Protein AF-A0A969BC50-F1 (afdb_monomer)

Mean predicted aligned error: 4.51 Å

Secondary structure (DSSP, 8-state):
---------TTSTT-EEESSEE-SSTTS-EE-STT-EEEEEEEES-EEEEEEE---SSTTPPPEEEEEETT-SPEEEEPPSS-EEEEEE-S--SEEEEEEEEE-S-GGG--EE-

Foldseek 3Di:
DPPDDDDDFQLDPQKDWDDDWDVPPSSKIKDAAFFTKIKGKDFAFWDWDFKAWDAFPVGPQWKWKWKAKQNDDTDIDTHYHDGDGGTRGHRHDRGMMMIMITTHDGRRRTMMID

Radius of gyration: 13.92 Å; Cα contacts (8 Å, |Δi|>4): 263; chains: 1; bounding box: 28×27×43 Å

Structure (mmCIF, N/CA/C/O backbone):
data_AF-A0A969BC50-F1
#
_entry.id   AF-A0A969BC50-F1
#
loop_
_atom_site.group_PDB
_atom_site.id
_atom_site.type_symbol
_atom_site.label_atom_id
_atom_site.label_alt_id
_atom_site.label_comp_id
_atom_site.label_asym_id
_atom_site.label_entity_id
_atom_site.label_seq_id
_atom_site.pdbx_PDB_ins_code
_atom_site.Cartn_x
_atom_site.Cartn_y
_atom_site.Cartn_z
_atom_site.occupancy
_atom_site.B_iso_or_equiv
_atom_site.auth_seq_id
_atom_site.auth_comp_id
_atom_site.auth_asym_id
_atom_site.auth_atom_id
_atom_site.pdbx_PDB_model_num
ATOM 1 N N . MET A 1 1 ? 2.684 11.292 25.047 1.00 33.66 1 MET A N 1
ATOM 2 C CA . MET A 1 1 ? 2.471 9.867 25.370 1.00 33.66 1 MET A CA 1
ATOM 3 C C . MET A 1 1 ? 2.348 9.127 24.053 1.00 33.66 1 MET A C 1
ATOM 5 O O . MET A 1 1 ? 1.390 9.372 23.336 1.00 33.66 1 MET A O 1
ATOM 9 N N . ALA A 1 2 ? 3.359 8.345 23.674 1.00 37.31 2 ALA A N 1
ATOM 10 C CA . ALA A 1 2 ? 3.273 7.478 22.506 1.00 37.31 2 ALA A CA 1
ATOM 11 C C . ALA A 1 2 ? 2.430 6.263 22.910 1.00 37.31 2 ALA A C 1
ATOM 13 O O . ALA A 1 2 ? 2.860 5.462 23.736 1.00 37.31 2 ALA A O 1
ATOM 14 N N . ILE A 1 3 ? 1.198 6.198 22.412 1.00 46.00 3 ILE A N 1
ATOM 15 C CA . ILE A 1 3 ? 0.354 5.008 22.527 1.00 46.00 3 ILE A CA 1
ATOM 16 C C . ILE A 1 3 ? 1.035 3.946 21.655 1.00 46.00 3 ILE A C 1
ATOM 18 O O . ILE A 1 3 ? 1.397 4.244 20.518 1.00 46.00 3 ILE A O 1
ATOM 22 N N . GLY A 1 4 ? 1.328 2.776 22.229 1.00 55.75 4 GLY A N 1
ATOM 23 C CA . GLY A 1 4 ? 2.216 1.771 21.644 1.00 55.75 4 GLY A CA 1
ATOM 24 C C . GLY A 1 4 ? 1.858 1.427 20.199 1.00 55.75 4 GLY A C 1
ATOM 25 O O . GLY A 1 4 ? 0.785 0.899 19.925 1.00 55.75 4 GLY A O 1
ATOM 26 N N . SER A 1 5 ? 2.765 1.721 19.271 1.00 63.97 5 SER A N 1
ATOM 27 C CA . SER A 1 5 ? 2.639 1.341 17.869 1.00 63.97 5 SER A CA 1
ATOM 28 C C . SER A 1 5 ? 2.838 -0.171 17.744 1.00 63.97 5 SER A C 1
ATOM 30 O O . SER A 1 5 ? 3.933 -0.678 17.989 1.00 63.97 5 SER A O 1
ATOM 32 N N . ASN A 1 6 ? 1.787 -0.900 17.363 1.00 84.88 6 ASN A N 1
ATOM 33 C CA . ASN A 1 6 ? 1.885 -2.328 17.076 1.00 84.88 6 ASN A CA 1
ATOM 34 C C . ASN A 1 6 ? 2.442 -2.522 15.658 1.00 84.88 6 ASN A C 1
ATOM 36 O O . ASN A 1 6 ? 1.715 -2.425 14.670 1.00 84.88 6 ASN A O 1
ATOM 40 N N . TYR A 1 7 ? 3.756 -2.715 15.558 1.00 89.38 7 TYR A N 1
ATOM 41 C CA . TYR A 1 7 ? 4.421 -2.968 14.285 1.00 89.38 7 TYR A CA 1
ATOM 42 C C . TYR A 1 7 ? 4.192 -4.418 13.848 1.00 89.38 7 TYR A C 1
ATOM 44 O O . TYR A 1 7 ? 4.600 -5.352 14.538 1.00 89.38 7 TYR A O 1
ATOM 52 N N . ILE A 1 8 ? 3.583 -4.596 12.676 1.00 93.38 8 ILE A N 1
ATOM 53 C CA . ILE A 1 8 ? 3.409 -5.895 12.020 1.00 93.38 8 ILE A CA 1
ATOM 54 C C . ILE A 1 8 ? 4.145 -5.904 10.680 1.00 93.38 8 ILE A C 1
ATOM 56 O O . ILE A 1 8 ? 4.231 -4.883 10.001 1.00 93.38 8 ILE A O 1
ATOM 60 N N . THR A 1 9 ? 4.684 -7.059 10.303 1.00 95.38 9 THR A N 1
ATOM 61 C CA . THR A 1 9 ? 5.364 -7.265 9.020 1.00 95.38 9 THR A CA 1
ATOM 62 C C . THR A 1 9 ? 4.374 -7.608 7.908 1.00 95.38 9 THR A C 1
ATOM 64 O O . THR A 1 9 ? 3.247 -8.029 8.172 1.00 95.38 9 THR A O 1
ATOM 67 N N . ALA A 1 10 ? 4.794 -7.432 6.654 1.00 96.12 10 ALA A N 1
ATOM 68 C CA . ALA A 1 10 ? 3.947 -7.604 5.474 1.00 96.12 10 ALA A CA 1
ATOM 69 C C . ALA A 1 10 ? 3.366 -9.026 5.292 1.00 96.12 10 ALA A C 1
ATOM 71 O O . ALA A 1 10 ? 2.349 -9.184 4.620 1.00 96.12 10 ALA A O 1
ATOM 72 N N . ASP A 1 11 ? 3.953 -10.046 5.922 1.00 97.19 11 ASP A N 1
ATOM 73 C CA . ASP A 1 11 ? 3.470 -11.435 5.947 1.00 97.19 11 ASP A CA 1
ATOM 74 C C . ASP A 1 11 ? 2.336 -11.677 6.957 1.00 97.19 11 ASP A C 1
ATOM 76 O O . ASP A 1 11 ? 1.838 -12.797 7.081 1.00 97.19 11 ASP A O 1
ATOM 80 N N . ASN A 1 12 ? 1.911 -10.650 7.695 1.00 97.06 12 ASN A N 1
ATOM 81 C CA . ASN A 1 12 ? 0.806 -10.770 8.634 1.00 97.06 12 ASN A CA 1
ATOM 82 C C . ASN A 1 12 ? -0.526 -11.031 7.903 1.00 97.06 12 ASN A C 1
ATOM 84 O O . ASN A 1 12 ? -0.871 -10.344 6.942 1.00 97.06 12 ASN A O 1
ATOM 88 N N . ALA A 1 13 ? -1.318 -11.976 8.417 1.00 96.06 13 ALA A N 1
ATOM 89 C CA . ALA A 1 13 ? -2.613 -12.367 7.853 1.00 96.06 13 ALA A CA 1
ATOM 90 C C . ALA A 1 13 ? -3.674 -11.245 7.833 1.00 96.06 13 ALA A C 1
ATOM 92 O O . ALA A 1 13 ? -4.698 -11.389 7.167 1.00 96.06 13 ALA A O 1
ATOM 93 N N . ALA A 1 14 ? -3.449 -10.134 8.541 1.00 95.75 14 ALA A N 1
ATOM 94 C CA . ALA A 1 14 ? -4.286 -8.939 8.459 1.00 95.75 14 ALA A CA 1
ATOM 95 C C . ALA A 1 14 ? -4.206 -8.242 7.087 1.00 95.75 14 ALA A C 1
ATOM 97 O O . ALA A 1 14 ? -5.113 -7.487 6.729 1.00 95.75 14 ALA A O 1
ATOM 98 N N . PHE A 1 15 ? -3.141 -8.481 6.314 1.00 97.38 15 PHE A N 1
ATOM 99 C CA . PHE A 1 15 ? -2.984 -7.907 4.984 1.00 97.38 15 PHE A CA 1
ATOM 100 C C . PHE A 1 15 ? -3.641 -8.770 3.909 1.00 97.38 15 PHE A C 1
AT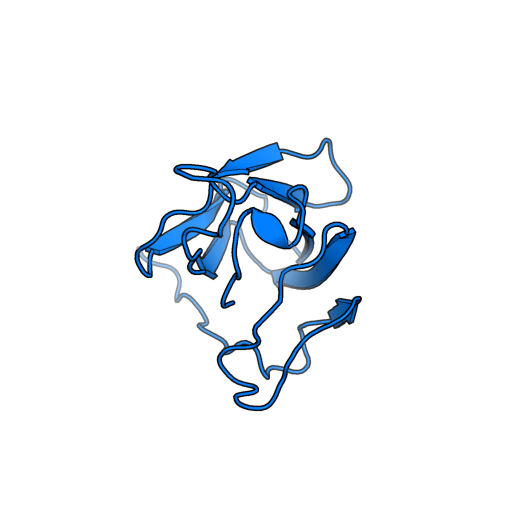OM 102 O O . PHE A 1 15 ? -3.378 -9.963 3.768 1.00 97.38 15 PHE A O 1
ATOM 109 N N . TYR A 1 16 ? -4.454 -8.121 3.084 1.00 97.81 16 TYR A N 1
ATOM 110 C CA . TYR A 1 16 ? -5.006 -8.685 1.865 1.00 97.81 16 TYR A CA 1
ATOM 111 C C . TYR A 1 16 ? -4.348 -8.039 0.650 1.00 97.81 16 TYR A C 1
ATOM 113 O O . TYR A 1 16 ? -4.451 -6.831 0.427 1.00 97.81 16 TYR A O 1
ATOM 121 N N . TYR A 1 17 ? -3.708 -8.868 -0.164 1.00 98.12 17 TYR A N 1
ATOM 122 C CA . TYR A 1 17 ? -2.976 -8.456 -1.350 1.00 98.12 17 TYR A CA 1
ATOM 123 C C . TYR A 1 17 ? -3.715 -8.869 -2.622 1.00 98.12 17 TYR A C 1
ATOM 125 O O . TYR A 1 17 ? -4.233 -9.980 -2.718 1.00 98.12 17 TYR A O 1
ATOM 133 N N . SER A 1 18 ? -3.734 -7.998 -3.629 1.00 98.19 18 SER A N 1
ATOM 134 C CA . SER A 1 18 ? -4.307 -8.302 -4.943 1.00 98.19 18 SER A CA 1
ATOM 135 C C . SER A 1 18 ? -3.444 -7.722 -6.055 1.00 98.19 18 SER A C 1
ATOM 137 O O . SER A 1 18 ? -3.160 -6.527 -6.068 1.00 98.19 18 SER A O 1
ATOM 139 N N . GLY A 1 19 ? -3.085 -8.556 -7.029 1.00 97.25 19 GLY A N 1
ATOM 140 C CA . GLY A 1 19 ? -2.259 -8.184 -8.175 1.00 97.25 19 GLY A CA 1
ATOM 141 C C . GLY A 1 19 ? -1.137 -9.190 -8.420 1.00 97.25 19 GLY A C 1
ATOM 142 O O . GLY A 1 19 ? -1.160 -10.301 -7.896 1.00 97.25 19 GLY A O 1
ATOM 143 N N . ARG A 1 20 ? -0.149 -8.799 -9.232 1.00 96.81 20 ARG A N 1
ATOM 144 C CA . ARG A 1 20 ? 1.075 -9.583 -9.454 1.00 96.81 20 ARG A CA 1
ATOM 145 C C . ARG A 1 20 ? 2.124 -9.162 -8.437 1.00 96.81 20 ARG A C 1
ATOM 147 O O . ARG A 1 20 ? 2.651 -8.055 -8.538 1.00 96.81 20 ARG A O 1
ATOM 154 N N . ILE A 1 21 ? 2.370 -10.025 -7.461 1.00 98.00 21 ILE A N 1
ATOM 155 C CA . ILE A 1 21 ? 3.217 -9.731 -6.308 1.00 98.00 21 ILE A CA 1
ATOM 156 C C . ILE A 1 21 ? 4.183 -10.894 -6.122 1.00 98.00 21 ILE A C 1
ATOM 158 O O . ILE A 1 21 ? 3.778 -12.057 -6.169 1.00 98.00 21 ILE A O 1
ATOM 162 N N . ASP A 1 22 ? 5.452 -10.564 -5.939 1.00 97.94 22 ASP A N 1
ATOM 163 C CA . ASP A 1 22 ? 6.494 -11.504 -5.568 1.00 97.94 22 ASP A CA 1
ATOM 164 C C . ASP A 1 22 ? 6.587 -11.584 -4.039 1.00 97.94 22 ASP A C 1
ATOM 166 O O . ASP A 1 22 ? 6.880 -10.593 -3.369 1.00 97.94 22 ASP A O 1
ATOM 170 N N . PHE A 1 23 ? 6.333 -12.777 -3.500 1.00 97.75 23 PHE A N 1
ATOM 171 C CA . PHE A 1 23 ? 6.422 -13.090 -2.072 1.00 97.75 23 PHE A CA 1
ATOM 172 C C . PHE A 1 23 ? 7.657 -13.936 -1.729 1.00 97.75 23 PHE A C 1
ATOM 174 O O . PHE A 1 23 ? 7.698 -14.543 -0.660 1.00 97.75 23 PHE A O 1
ATOM 181 N N . SER A 1 24 ? 8.678 -13.983 -2.597 1.00 97.94 24 SER A N 1
ATOM 182 C CA . SER A 1 24 ? 9.943 -14.690 -2.325 1.00 97.94 24 SER A CA 1
ATOM 183 C C . SER A 1 24 ? 10.577 -14.255 -0.997 1.00 97.94 24 SER A C 1
ATOM 185 O O . SER A 1 24 ? 11.160 -15.073 -0.289 1.00 97.94 24 SER A O 1
ATOM 187 N N . ASN A 1 25 ? 10.400 -12.982 -0.620 1.00 97.19 25 ASN A N 1
ATOM 188 C CA . ASN A 1 25 ? 10.523 -12.519 0.760 1.00 97.19 25 ASN A CA 1
ATOM 189 C C . ASN A 1 25 ? 9.145 -12.055 1.269 1.00 97.19 25 ASN A C 1
ATOM 191 O O . ASN A 1 25 ? 8.756 -10.917 1.005 1.00 97.19 25 ASN A O 1
ATOM 195 N N . PRO A 1 26 ? 8.399 -12.880 2.023 1.00 95.88 26 PRO A N 1
ATOM 196 C CA . PRO A 1 26 ? 7.025 -12.554 2.402 1.00 95.88 26 PRO A CA 1
ATOM 197 C C . PRO A 1 26 ? 6.944 -11.391 3.401 1.00 95.88 26 PRO A C 1
ATOM 199 O O . PRO A 1 26 ? 5.912 -10.737 3.495 1.00 95.88 26 PRO A O 1
ATOM 202 N N . LYS A 1 27 ? 8.039 -11.085 4.111 1.00 95.94 27 LYS A N 1
ATOM 203 C CA . LYS A 1 27 ? 8.133 -9.923 5.007 1.00 95.94 27 LYS A CA 1
ATOM 204 C C . LYS A 1 27 ? 8.379 -8.610 4.269 1.00 95.94 27 LYS A C 1
ATOM 206 O O . LYS A 1 27 ? 8.284 -7.569 4.912 1.00 95.94 27 LYS A O 1
ATOM 211 N N . ARG A 1 28 ? 8.765 -8.678 2.986 1.00 94.88 28 ARG A N 1
ATOM 212 C CA . ARG A 1 28 ? 9.027 -7.533 2.102 1.00 94.88 28 ARG A CA 1
ATOM 213 C C . ARG A 1 28 ? 8.564 -7.818 0.660 1.00 94.88 28 ARG A C 1
ATOM 215 O O . ARG A 1 28 ? 9.418 -7.938 -0.223 1.00 94.88 28 ARG A O 1
ATOM 222 N N . PRO A 1 29 ? 7.258 -8.033 0.408 1.00 97.31 29 PRO A N 1
ATOM 223 C CA . PRO A 1 29 ? 6.741 -8.328 -0.922 1.00 97.31 29 PRO A CA 1
ATOM 224 C C . PRO A 1 29 ? 7.073 -7.234 -1.934 1.00 97.31 29 PRO A C 1
ATOM 226 O O . PRO A 1 29 ? 7.041 -6.039 -1.629 1.00 97.31 29 PRO A O 1
ATOM 229 N N . VAL A 1 30 ? 7.331 -7.661 -3.170 1.00 97.12 30 VAL A N 1
ATOM 230 C CA . VAL A 1 30 ? 7.736 -6.777 -4.267 1.00 97.12 30 VAL A CA 1
ATOM 231 C C . VAL A 1 30 ? 6.683 -6.772 -5.361 1.00 97.12 30 VAL A C 1
ATOM 233 O O . VAL A 1 30 ? 6.157 -7.813 -5.757 1.00 97.12 30 VAL A O 1
ATOM 236 N N . PHE A 1 31 ? 6.377 -5.594 -5.891 1.00 96.69 31 PHE A N 1
ATOM 237 C CA . PHE A 1 31 ? 5.429 -5.448 -6.989 1.00 96.69 31 PHE A CA 1
ATOM 238 C C . PHE A 1 31 ? 5.731 -4.216 -7.841 1.00 96.69 31 PHE A C 1
ATOM 240 O O . PHE A 1 31 ? 6.349 -3.255 -7.388 1.00 96.69 31 PHE A O 1
ATOM 247 N N . SER A 1 32 ? 5.294 -4.236 -9.100 1.00 94.88 32 SER A N 1
ATOM 248 C CA . SER A 1 32 ? 5.592 -3.163 -10.059 1.00 94.88 32 SER A CA 1
ATOM 249 C C . SER A 1 32 ? 4.395 -2.725 -10.893 1.00 94.88 32 SER A C 1
ATOM 251 O O . SER A 1 32 ? 4.332 -1.570 -11.296 1.00 94.88 32 SER A O 1
ATOM 253 N N . TYR A 1 33 ? 3.412 -3.586 -11.130 1.00 95.38 33 TYR A N 1
ATOM 254 C CA . TYR A 1 33 ? 2.285 -3.249 -12.000 1.00 95.38 33 TYR A CA 1
ATOM 255 C C . TYR A 1 33 ? 1.310 -2.261 -11.350 1.00 95.38 33 TYR A C 1
ATOM 257 O O . TYR A 1 33 ? 1.088 -2.289 -10.135 1.00 95.38 33 TYR A O 1
ATOM 265 N N . SER A 1 34 ? 0.706 -1.402 -12.172 1.00 95.94 34 SER A N 1
ATOM 266 C CA . SER A 1 34 ? -0.390 -0.540 -11.737 1.00 95.94 34 SER A CA 1
ATOM 267 C C . SER A 1 34 ? -1.582 -1.383 -11.270 1.00 95.94 34 SER A C 1
ATOM 269 O O . SER A 1 34 ? -1.759 -2.545 -11.647 1.00 95.94 34 SER A O 1
ATOM 271 N N . GLY A 1 35 ? -2.389 -0.820 -10.376 1.00 97.25 35 GLY A N 1
ATOM 272 C CA . GLY A 1 35 ? -3.574 -1.488 -9.848 1.00 97.25 35 GLY A CA 1
ATOM 273 C C . GLY A 1 35 ? -3.299 -2.594 -8.829 1.00 97.25 35 GLY A C 1
ATOM 274 O O . GLY A 1 35 ? -4.266 -3.183 -8.351 1.00 97.25 35 GLY A O 1
ATOM 275 N N . VAL A 1 36 ? -2.040 -2.859 -8.452 1.00 98.06 36 VAL A N 1
ATOM 276 C CA . VAL A 1 36 ? -1.732 -3.679 -7.268 1.00 98.06 36 VAL A CA 1
ATOM 277 C C . VAL A 1 36 ? -2.344 -3.022 -6.033 1.00 98.06 36 VAL A C 1
ATOM 279 O O . VAL A 1 36 ? -2.215 -1.808 -5.843 1.00 98.06 36 VAL A O 1
ATOM 282 N N . ARG A 1 37 ? -3.026 -3.828 -5.213 1.00 98.19 37 ARG A N 1
ATOM 283 C CA . ARG A 1 37 ? -3.753 -3.389 -4.021 1.00 98.19 37 ARG A CA 1
ATOM 284 C C . ARG A 1 37 ? -3.241 -4.082 -2.771 1.00 98.19 37 ARG A C 1
ATOM 286 O O . ARG A 1 37 ? -3.037 -5.295 -2.781 1.00 98.19 37 ARG A O 1
ATOM 293 N N . ILE A 1 38 ? -3.134 -3.310 -1.697 1.00 97.62 38 ILE A N 1
ATOM 294 C CA . ILE A 1 38 ? -2.884 -3.792 -0.337 1.00 97.62 38 ILE A CA 1
ATOM 295 C C . ILE A 1 38 ? -4.026 -3.273 0.528 1.00 97.62 38 ILE A C 1
ATOM 297 O O . ILE A 1 38 ? -4.283 -2.070 0.551 1.00 97.62 38 ILE A O 1
ATOM 301 N N . ARG A 1 39 ? -4.736 -4.165 1.2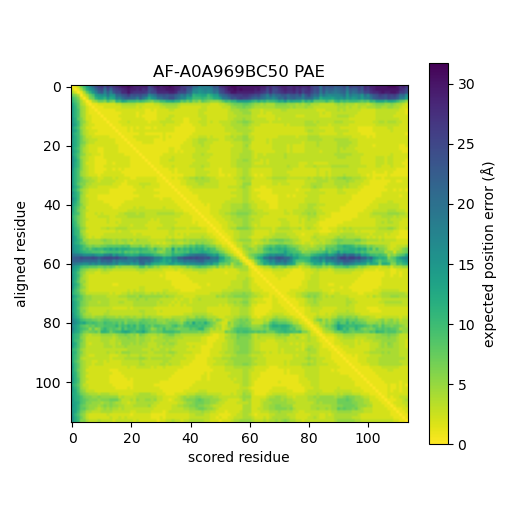11 1.00 97.81 39 ARG A N 1
ATOM 302 C CA . ARG A 1 39 ? -5.843 -3.824 2.108 1.00 97.81 39 ARG A CA 1
ATOM 303 C C . ARG A 1 39 ? -5.574 -4.352 3.501 1.00 97.81 39 ARG A C 1
ATOM 305 O O . ARG A 1 39 ? -5.002 -5.425 3.652 1.00 97.81 39 ARG A O 1
ATOM 312 N N . THR A 1 40 ? -6.016 -3.614 4.504 1.00 96.81 40 THR A N 1
ATOM 313 C CA . THR A 1 40 ? -5.985 -4.039 5.905 1.00 96.81 40 THR A CA 1
ATOM 314 C C . THR A 1 40 ? -7.050 -3.287 6.703 1.00 96.81 40 THR A C 1
ATOM 316 O O . THR A 1 40 ? -7.706 -2.374 6.187 1.00 96.81 40 THR A O 1
ATOM 319 N N . GLN A 1 41 ? -7.230 -3.675 7.958 1.00 96.25 41 GLN A N 1
ATOM 320 C CA . GLN A 1 41 ? -7.973 -2.912 8.950 1.00 96.25 41 GLN A CA 1
ATOM 321 C C . GLN A 1 41 ? -7.063 -2.653 10.145 1.00 96.25 41 GLN A C 1
ATOM 323 O O . GLN A 1 41 ? -6.241 -3.496 10.502 1.00 96.25 41 GLN A O 1
ATOM 328 N N . PHE A 1 42 ? -7.207 -1.488 10.758 1.00 94.56 42 PHE A N 1
ATOM 329 C CA . PHE A 1 42 ? -6.502 -1.148 11.986 1.00 94.56 42 PHE A CA 1
ATOM 330 C C . PHE A 1 42 ? -7.466 -0.480 12.956 1.00 94.56 42 PHE A C 1
ATOM 332 O O . PHE A 1 42 ? -8.418 0.170 12.538 1.00 94.56 42 PHE A O 1
ATOM 339 N N . GLU A 1 43 ? -7.214 -0.637 14.246 1.00 95.00 43 GLU A N 1
ATOM 340 C CA . GLU A 1 43 ? -7.923 0.086 15.296 1.00 95.00 43 GLU A CA 1
ATOM 341 C C . GLU A 1 43 ? -6.996 1.169 15.842 1.00 95.00 43 GLU A C 1
ATOM 343 O O . GLU A 1 43 ? -5.824 0.900 16.120 1.00 95.00 43 GLU A O 1
ATOM 348 N N . GLY A 1 44 ? -7.490 2.401 15.932 1.00 95.06 44 GLY A N 1
ATOM 349 C CA . GLY A 1 44 ? -6.724 3.516 16.474 1.00 95.06 44 GLY A CA 1
ATOM 350 C C . GLY A 1 44 ? -6.888 4.816 15.700 1.00 95.06 44 GLY A C 1
ATOM 351 O O . GLY A 1 44 ? -7.618 4.922 14.723 1.00 95.06 44 GLY A O 1
ATOM 352 N N . THR A 1 45 ? -6.131 5.827 16.113 1.00 95.75 45 THR A N 1
ATOM 353 C CA . THR A 1 45 ? -6.268 7.203 15.605 1.00 95.75 45 THR A CA 1
ATOM 354 C C . THR A 1 45 ? -5.338 7.540 14.432 1.00 95.75 45 THR A C 1
ATOM 356 O O . THR A 1 45 ? -5.397 8.642 13.873 1.00 95.75 45 THR A O 1
ATOM 359 N N . SER A 1 46 ? -4.434 6.626 14.060 1.00 94.25 46 SER A N 1
ATOM 360 C CA . SER A 1 46 ? -3.463 6.827 12.980 1.00 94.25 46 SER A CA 1
ATOM 361 C C . SER A 1 46 ? -2.904 5.510 12.445 1.00 94.25 46 SER A C 1
ATOM 363 O O . SER A 1 46 ? -2.885 4.505 13.152 1.00 94.25 46 SE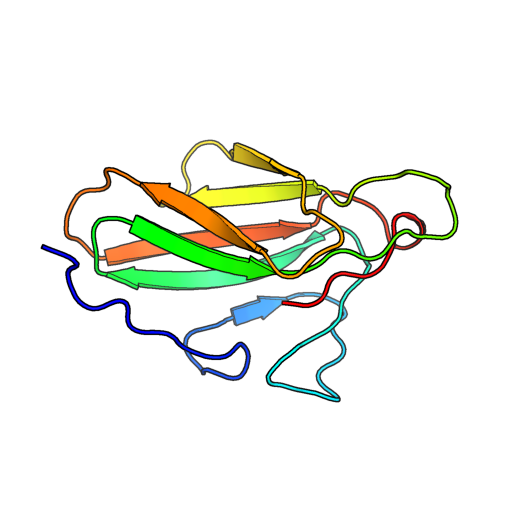R A O 1
ATOM 365 N N . ALA A 1 47 ? -2.400 5.539 11.211 1.00 93.88 47 ALA A N 1
ATOM 366 C CA . ALA A 1 47 ? -1.691 4.423 10.593 1.00 93.88 47 ALA A CA 1
ATOM 367 C C . ALA A 1 47 ? -0.477 4.926 9.810 1.00 93.88 47 ALA A C 1
ATOM 369 O O . ALA A 1 47 ? -0.502 6.001 9.202 1.00 93.88 47 ALA A O 1
ATOM 370 N N . SER A 1 48 ? 0.594 4.138 9.820 1.00 93.50 48 SER A N 1
ATOM 371 C CA . SER A 1 48 ? 1.811 4.384 9.045 1.00 93.50 48 SER A CA 1
ATOM 372 C C . SER A 1 48 ? 2.319 3.077 8.447 1.00 93.50 48 SER A C 1
ATOM 374 O O . SER A 1 48 ? 2.033 2.008 8.980 1.00 93.50 48 SER A O 1
ATOM 376 N N . MET A 1 49 ? 3.083 3.164 7.364 1.00 90.94 49 MET A N 1
ATOM 377 C CA . MET A 1 49 ? 3.725 2.011 6.733 1.00 90.94 49 MET A CA 1
ATOM 378 C C . MET A 1 49 ? 5.204 2.266 6.494 1.00 90.94 49 MET A C 1
ATOM 380 O O . MET A 1 49 ? 5.611 3.407 6.286 1.00 90.94 49 MET A O 1
ATOM 384 N N . VAL A 1 50 ? 5.995 1.201 6.478 1.00 92.00 50 VAL A N 1
ATOM 385 C CA . VAL A 1 50 ? 7.323 1.231 5.866 1.00 92.00 50 VAL A CA 1
ATOM 386 C C . VAL A 1 50 ? 7.128 0.783 4.428 1.00 92.00 50 VAL A C 1
ATOM 388 O O . VAL A 1 50 ? 6.492 -0.230 4.185 1.00 92.00 50 VAL A O 1
ATOM 391 N N . ILE A 1 51 ? 7.585 1.586 3.479 1.00 91.06 51 ILE A N 1
ATOM 392 C CA . ILE A 1 51 ? 7.472 1.279 2.057 1.00 91.06 51 ILE A CA 1
ATOM 393 C C . ILE A 1 51 ? 8.623 1.960 1.331 1.00 91.06 51 ILE A C 1
ATOM 395 O O . ILE A 1 51 ? 9.046 3.061 1.706 1.00 91.06 51 ILE A O 1
ATOM 399 N N . ARG A 1 52 ? 9.123 1.318 0.281 1.00 90.94 52 ARG A N 1
ATOM 400 C CA . ARG A 1 52 ? 10.224 1.831 -0.524 1.00 90.94 52 ARG A CA 1
ATOM 401 C C . ARG A 1 52 ? 9.958 1.634 -1.998 1.00 90.94 52 ARG A C 1
ATOM 403 O O . ARG A 1 52 ? 9.583 0.558 -2.448 1.00 90.94 52 ARG A O 1
ATOM 410 N N . SER A 1 53 ? 10.212 2.683 -2.763 1.00 89.56 53 SER A N 1
ATOM 411 C CA . SER A 1 53 ? 10.199 2.648 -4.218 1.00 89.56 53 SER A CA 1
ATOM 412 C C . SER A 1 53 ? 11.611 2.482 -4.769 1.00 89.56 53 SER A C 1
ATOM 414 O O . SER A 1 53 ? 12.583 2.979 -4.208 1.00 89.56 53 SER A O 1
ATOM 416 N N . TYR A 1 54 ? 11.722 1.865 -5.934 1.00 87.50 54 TYR A N 1
ATOM 417 C CA . TYR A 1 54 ? 12.922 1.892 -6.763 1.00 87.50 54 TYR A CA 1
ATOM 418 C C . TYR A 1 54 ? 12.672 2.761 -7.992 1.00 87.50 54 TYR A C 1
ATOM 420 O O . TYR A 1 54 ? 11.528 2.918 -8.414 1.00 87.50 54 TYR A O 1
ATOM 428 N N . ILE A 1 55 ? 13.737 3.348 -8.540 1.00 83.38 55 ILE A N 1
ATOM 429 C CA . ILE A 1 55 ? 13.670 4.096 -9.799 1.00 83.38 55 ILE A CA 1
ATOM 430 C C . ILE A 1 55 ? 13.630 3.074 -10.936 1.00 83.38 55 ILE A C 1
ATOM 432 O O . ILE A 1 55 ? 14.489 2.195 -11.000 1.00 83.38 55 ILE A O 1
ATOM 436 N N . GLY A 1 56 ? 12.617 3.168 -11.792 1.00 82.00 56 GLY A N 1
ATOM 437 C CA . GLY A 1 56 ? 12.469 2.313 -12.963 1.00 82.00 56 GLY A CA 1
ATOM 438 C C . GLY A 1 56 ? 13.220 2.804 -14.199 1.00 82.00 56 GLY A C 1
ATOM 439 O O . GLY A 1 56 ? 13.995 3.759 -14.167 1.00 82.00 56 GLY A O 1
ATOM 440 N N . GLU A 1 57 ? 12.961 2.124 -15.312 1.00 80.69 57 GLU A N 1
ATOM 441 C CA . GLU A 1 57 ? 13.621 2.337 -16.603 1.00 80.69 57 GLU A CA 1
ATOM 442 C C . GLU A 1 57 ? 13.203 3.651 -17.276 1.00 80.69 57 GLU A C 1
ATOM 444 O O . GLU A 1 57 ? 13.988 4.264 -18.002 1.00 80.69 57 GLU A O 1
ATOM 449 N N . ILE A 1 58 ? 11.982 4.126 -17.010 1.00 74.31 58 ILE A N 1
ATOM 450 C CA . ILE A 1 58 ? 11.528 5.443 -17.464 1.00 74.31 58 ILE A CA 1
ATOM 451 C C . ILE A 1 58 ? 11.954 6.462 -16.401 1.00 74.31 58 ILE A C 1
ATOM 453 O O . ILE A 1 58 ? 11.299 6.620 -15.372 1.00 74.31 58 ILE A O 1
ATOM 457 N N . GLY A 1 59 ? 13.107 7.094 -16.641 1.00 53.94 59 GLY A N 1
ATOM 458 C CA . GLY A 1 59 ? 13.890 7.861 -15.667 1.00 53.94 59 GLY A CA 1
ATOM 459 C C . GLY A 1 59 ? 13.126 8.847 -14.771 1.00 53.94 59 GLY A C 1
ATOM 460 O O . GLY A 1 59 ? 12.136 9.454 -15.173 1.00 53.94 59 GLY A O 1
ATOM 461 N N . ASN A 1 60 ? 13.634 9.017 -13.542 1.00 62.34 60 ASN A N 1
ATOM 462 C CA . ASN A 1 60 ? 13.142 9.932 -12.497 1.00 62.34 60 ASN A CA 1
ATOM 463 C C . ASN A 1 60 ? 11.629 9.871 -12.221 1.00 62.34 60 ASN A C 1
ATOM 465 O O . ASN A 1 60 ? 11.051 10.849 -11.745 1.00 62.34 60 ASN A O 1
ATOM 469 N N . SER A 1 61 ? 10.971 8.751 -12.514 1.00 69.12 61 SER A N 1
ATOM 470 C CA . SER A 1 61 ? 9.553 8.605 -12.220 1.00 69.12 61 SER A CA 1
ATOM 471 C C . SER A 1 61 ? 9.364 8.085 -10.797 1.00 69.12 61 SER A C 1
ATOM 473 O O . SER A 1 61 ? 9.894 7.050 -10.399 1.00 69.12 61 SER A O 1
ATOM 475 N N . ASP A 1 62 ? 8.636 8.856 -9.995 1.00 86.12 62 ASP A N 1
ATOM 476 C CA . ASP A 1 62 ? 8.260 8.444 -8.652 1.00 86.12 62 ASP A CA 1
ATOM 477 C C . ASP A 1 62 ? 7.079 7.479 -8.714 1.00 86.12 62 ASP A C 1
ATOM 479 O O . ASP A 1 62 ? 6.147 7.684 -9.496 1.00 86.12 62 ASP A O 1
ATOM 483 N N . ASN A 1 63 ? 7.057 6.470 -7.843 1.00 91.44 63 ASN A N 1
ATOM 484 C CA . ASN A 1 63 ? 5.863 5.656 -7.686 1.00 91.44 63 ASN A CA 1
ATOM 485 C C . ASN A 1 63 ? 4.808 6.399 -6.858 1.00 91.44 63 ASN A C 1
ATOM 487 O O . ASN A 1 63 ? 5.078 6.910 -5.766 1.00 91.44 63 ASN A O 1
ATOM 491 N N . TYR A 1 64 ? 3.583 6.426 -7.383 1.00 93.50 64 TYR A N 1
ATOM 492 C CA . TYR A 1 64 ? 2.436 7.045 -6.727 1.00 93.50 64 TYR A CA 1
ATOM 493 C C . TYR A 1 64 ? 1.407 6.000 -6.333 1.00 93.50 64 TYR A C 1
ATOM 495 O O . TYR A 1 64 ? 1.173 5.032 -7.058 1.00 93.50 64 TYR A O 1
ATOM 503 N N . PHE A 1 65 ? 0.751 6.243 -5.204 1.00 96.19 65 PHE A N 1
ATOM 504 C CA . PHE A 1 65 ? -0.313 5.399 -4.681 1.00 96.19 65 PHE A CA 1
ATOM 505 C C . PHE A 1 65 ? -1.537 6.238 -4.347 1.00 96.19 65 PHE A C 1
ATOM 507 O O . PHE A 1 65 ? -1.422 7.410 -3.981 1.00 96.19 65 PHE A O 1
ATOM 514 N N . TYR A 1 66 ? -2.712 5.628 -4.424 1.00 97.50 66 TYR A N 1
ATOM 515 C CA . TYR A 1 66 ? -3.849 6.088 -3.643 1.00 97.50 66 TYR A CA 1
ATOM 516 C C . TYR A 1 66 ? -3.818 5.443 -2.266 1.00 97.50 66 TYR A C 1
ATOM 518 O O . TYR A 1 66 ? -3.706 4.228 -2.172 1.00 97.50 66 TYR A O 1
ATOM 526 N N . CYS A 1 67 ? -3.944 6.267 -1.229 1.00 97.00 67 CYS A N 1
ATOM 527 C CA . CYS A 1 67 ? -4.283 5.865 0.127 1.00 97.00 67 CYS A CA 1
ATOM 528 C C . CYS A 1 67 ? -5.755 6.197 0.373 1.00 97.00 67 CYS A C 1
ATOM 530 O O . CYS A 1 67 ? -6.178 7.348 0.217 1.00 97.00 67 CYS A O 1
ATOM 532 N N . ILE A 1 68 ? -6.537 5.180 0.713 1.00 97.94 68 ILE A N 1
ATOM 533 C CA . ILE A 1 68 ? -7.977 5.267 0.933 1.00 97.94 68 ILE A CA 1
ATOM 534 C C . ILE A 1 68 ? -8.248 4.759 2.342 1.00 97.94 68 ILE A C 1
ATOM 536 O O . ILE A 1 68 ? -7.959 3.607 2.651 1.00 97.94 68 ILE A O 1
ATOM 540 N N . VAL A 1 69 ? -8.820 5.620 3.180 1.00 97.69 69 VAL A N 1
ATOM 541 C CA . VAL A 1 69 ? -9.238 5.277 4.542 1.00 97.69 69 VAL A CA 1
ATOM 542 C C . VAL A 1 69 ? -10.754 5.358 4.613 1.00 97.69 69 VAL A C 1
ATOM 544 O O . VAL A 1 69 ? -11.335 6.340 4.148 1.00 97.69 69 VAL A O 1
ATOM 547 N N . ASP A 1 70 ? -11.398 4.327 5.156 1.00 97.06 70 ASP A N 1
ATOM 548 C CA . ASP A 1 70 ? -12.862 4.234 5.314 1.00 97.06 70 ASP A CA 1
ATOM 549 C C . ASP A 1 70 ? -13.650 4.496 4.024 1.00 97.06 70 ASP A C 1
ATOM 551 O O . ASP A 1 70 ? -14.691 5.152 4.036 1.00 97.06 70 ASP A O 1
ATOM 555 N N . SER A 1 71 ? -13.132 4.022 2.885 1.00 95.69 71 SER A N 1
ATOM 556 C CA . SER A 1 71 ? -13.723 4.245 1.551 1.00 95.69 71 SER A CA 1
ATOM 557 C C . SER A 1 71 ? -13.954 5.726 1.191 1.00 95.69 71 SER A C 1
ATOM 559 O O . SER A 1 71 ? -14.776 6.046 0.331 1.00 95.69 71 SER A O 1
ATOM 561 N N . ARG A 1 72 ? -13.237 6.652 1.843 1.00 94.69 72 ARG A N 1
ATOM 562 C CA . ARG A 1 72 ? -13.314 8.094 1.569 1.00 94.69 72 ARG A CA 1
ATOM 563 C C . ARG A 1 72 ? -12.548 8.455 0.295 1.00 94.69 72 ARG A C 1
ATOM 565 O O . ARG A 1 72 ? -11.907 7.620 -0.338 1.00 94.69 72 ARG A O 1
ATOM 572 N N . LYS A 1 73 ? -12.600 9.738 -0.082 1.00 95.44 73 LYS A N 1
ATOM 573 C CA . LYS A 1 73 ? -11.857 10.270 -1.233 1.00 95.44 73 LYS A CA 1
ATOM 574 C C . LYS A 1 73 ? -10.375 9.847 -1.159 1.00 95.44 73 LYS A C 1
ATOM 576 O O . LYS A 1 73 ? -9.735 10.140 -0.148 1.00 95.44 73 LYS A O 1
ATOM 581 N N . PRO A 1 74 ? -9.818 9.234 -2.220 1.00 95.81 74 PRO A N 1
ATOM 582 C CA . PRO A 1 74 ? -8.421 8.824 -2.235 1.00 95.81 74 PRO A CA 1
ATOM 583 C C . PRO A 1 74 ? -7.464 10.005 -2.066 1.00 95.81 74 PRO A C 1
ATOM 585 O O . PRO A 1 74 ? -7.608 11.033 -2.737 1.00 95.81 74 PRO A O 1
ATOM 588 N N . ASN A 1 75 ? -6.448 9.832 -1.224 1.00 94.75 75 ASN A N 1
ATOM 589 C CA . ASN A 1 75 ? -5.304 10.731 -1.154 1.00 94.75 75 ASN A CA 1
ATOM 590 C C . ASN A 1 75 ? -4.167 10.188 -2.026 1.00 94.75 75 ASN A C 1
ATOM 592 O O . ASN A 1 75 ? -3.797 9.021 -1.900 1.00 94.75 75 ASN A O 1
ATOM 596 N N . ARG A 1 76 ? -3.605 11.017 -2.911 1.00 95.19 76 ARG A N 1
ATOM 597 C CA . ARG A 1 76 ? -2.471 10.615 -3.750 1.00 95.19 76 ARG A CA 1
ATOM 598 C C . ARG A 1 76 ? -1.169 10.839 -2.992 1.00 95.19 76 ARG A C 1
ATOM 600 O O . ARG A 1 76 ? -0.836 11.976 -2.674 1.00 95.19 76 ARG A O 1
ATOM 607 N N . ILE A 1 77 ? -0.412 9.771 -2.778 1.00 93.00 77 ILE A N 1
ATOM 608 C CA . ILE A 1 77 ? 0.865 9.798 -2.064 1.00 93.00 77 ILE A CA 1
ATOM 609 C C . ILE A 1 77 ? 2.016 9.428 -3.000 1.00 93.00 77 ILE A C 1
ATOM 611 O O . ILE A 1 77 ? 1.857 8.592 -3.889 1.00 93.00 77 ILE A O 1
ATOM 615 N N . LYS A 1 78 ? 3.164 10.084 -2.814 1.00 91.88 78 LYS A N 1
ATOM 616 C CA . LYS A 1 78 ? 4.425 9.803 -3.510 1.00 91.88 78 LYS A CA 1
ATOM 617 C C . LYS A 1 78 ? 5.317 8.978 -2.586 1.00 91.88 78 LYS A C 1
ATOM 619 O O . LYS A 1 78 ? 5.553 9.406 -1.458 1.00 91.88 78 LYS A O 1
ATOM 624 N N . ILE A 1 79 ? 5.829 7.849 -3.069 1.00 89.44 79 IL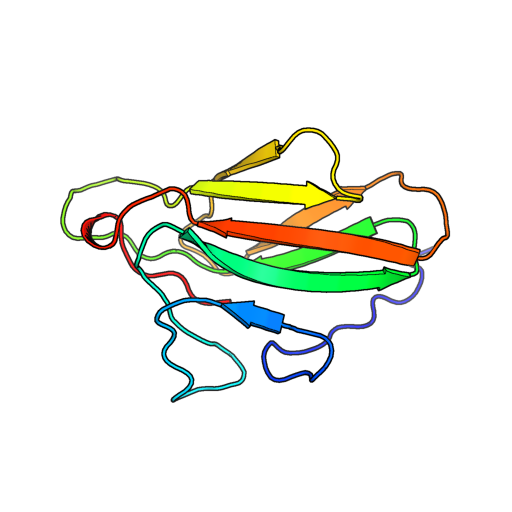E A N 1
ATOM 625 C CA . ILE A 1 79 ? 6.747 6.994 -2.308 1.00 89.44 79 ILE A CA 1
ATOM 626 C C . ILE A 1 79 ? 8.194 7.354 -2.639 1.00 89.44 79 ILE A C 1
ATOM 628 O O . ILE A 1 79 ? 8.539 7.605 -3.793 1.00 89.44 79 ILE A O 1
ATOM 632 N N . THR A 1 80 ? 9.036 7.410 -1.612 1.00 84.75 80 THR A N 1
ATOM 633 C CA . THR A 1 80 ? 10.455 7.758 -1.726 1.00 84.75 80 THR A CA 1
ATOM 634 C C . THR A 1 80 ? 11.312 6.519 -1.994 1.00 84.75 80 THR A C 1
ATOM 636 O O . THR A 1 80 ? 10.851 5.379 -1.921 1.00 84.75 80 THR A O 1
ATOM 639 N N . THR A 1 81 ? 12.586 6.736 -2.321 1.00 81.81 81 THR A N 1
ATOM 640 C CA . THR A 1 81 ? 13.544 5.662 -2.628 1.00 81.81 81 THR A CA 1
ATOM 641 C C . THR A 1 81 ? 14.257 5.074 -1.411 1.00 81.81 81 THR A C 1
ATOM 643 O O . THR A 1 81 ? 15.066 4.151 -1.546 1.00 81.81 81 THR A O 1
ATOM 646 N N . VAL A 1 82 ? 13.955 5.595 -0.222 1.00 80.38 82 VAL A N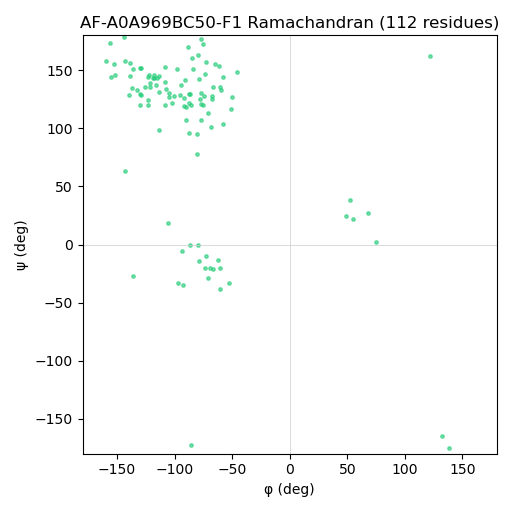 1
ATOM 647 C CA . VAL A 1 82 ? 14.530 5.187 1.062 1.00 80.38 82 VAL A CA 1
ATOM 648 C C . VAL A 1 82 ? 13.424 4.646 1.955 1.00 80.38 82 VAL A C 1
ATOM 650 O O . VAL A 1 82 ? 12.312 5.176 1.933 1.00 80.38 82 VAL A O 1
ATOM 653 N N . ASP A 1 83 ? 13.731 3.619 2.749 1.00 77.12 83 ASP A N 1
ATOM 654 C CA . ASP A 1 83 ? 12.790 3.064 3.723 1.00 77.12 83 ASP A CA 1
ATOM 655 C C . ASP A 1 83 ? 12.367 4.169 4.696 1.00 77.12 83 ASP A C 1
ATOM 657 O O . ASP A 1 83 ? 13.129 4.591 5.567 1.00 77.12 83 ASP A O 1
ATOM 661 N N . THR A 1 84 ? 11.155 4.683 4.508 1.00 77.56 84 THR A N 1
ATOM 662 C CA . THR A 1 84 ? 10.615 5.787 5.301 1.00 77.56 84 THR A CA 1
ATOM 663 C C . THR A 1 84 ? 9.335 5.323 5.961 1.00 77.56 84 THR A C 1
ATOM 665 O O . THR A 1 84 ? 8.481 4.728 5.303 1.00 77.56 84 THR A O 1
ATOM 668 N N . LEU A 1 85 ? 9.178 5.635 7.250 1.00 84.19 85 LEU A N 1
ATOM 669 C CA . LEU A 1 85 ? 7.885 5.507 7.907 1.00 84.19 85 LEU A CA 1
ATOM 670 C C . LEU A 1 85 ? 6.940 6.561 7.319 1.00 84.19 85 LEU A C 1
ATOM 672 O O . LEU A 1 85 ? 7.018 7.746 7.642 1.00 84.19 85 LEU A O 1
ATOM 676 N N . PHE A 1 86 ? 6.077 6.124 6.415 1.00 87.00 86 PHE A N 1
ATOM 677 C CA . PHE A 1 86 ? 5.135 6.966 5.708 1.00 87.00 86 PHE A CA 1
ATOM 678 C C . PHE A 1 86 ? 3.811 7.012 6.470 1.00 87.00 86 PHE A C 1
ATOM 680 O O . PHE A 1 86 ? 3.156 5.984 6.653 1.00 87.00 86 PHE A O 1
ATOM 687 N N . SER A 1 87 ? 3.401 8.205 6.903 1.00 89.75 87 SER A N 1
ATOM 688 C CA . SER A 1 87 ? 2.112 8.393 7.571 1.00 89.75 87 SER A CA 1
ATOM 689 C C . SER A 1 87 ? 0.971 8.338 6.555 1.00 89.75 87 SER A C 1
ATOM 691 O O . SER A 1 87 ? 0.922 9.130 5.614 1.00 89.75 87 SER A O 1
ATOM 693 N N . LEU A 1 88 ? 0.058 7.383 6.738 1.00 90.56 88 LEU A N 1
ATOM 694 C CA . LEU A 1 88 ? -1.082 7.153 5.847 1.00 90.56 88 LEU A CA 1
ATOM 695 C C . LEU A 1 88 ? -2.329 7.895 6.300 1.00 90.56 88 LEU A C 1
ATOM 697 O O . LEU A 1 88 ? -3.105 8.357 5.463 1.00 90.56 88 LEU A O 1
ATOM 701 N N . ALA A 1 89 ? -2.506 8.004 7.614 1.00 91.56 89 ALA A N 1
ATOM 702 C CA . ALA A 1 89 ? -3.626 8.684 8.236 1.00 91.56 89 ALA A CA 1
ATOM 703 C C . ALA A 1 89 ? -3.259 9.151 9.643 1.00 91.56 89 ALA A C 1
ATOM 705 O O . ALA A 1 89 ? -2.552 8.448 10.368 1.00 91.56 89 ALA A O 1
ATOM 706 N N . THR A 1 90 ? -3.776 10.310 10.041 1.00 93.50 90 THR A N 1
ATOM 707 C CA . THR A 1 90 ? -3.637 10.877 11.387 1.00 93.50 9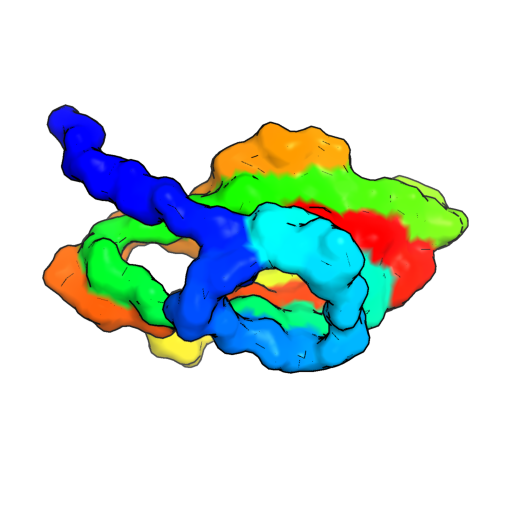0 THR A CA 1
ATOM 708 C C . THR A 1 90 ? -4.930 11.576 11.793 1.00 93.50 90 THR A C 1
ATOM 710 O O . THR A 1 90 ? -5.729 11.960 10.938 1.00 93.50 90 THR A O 1
ATOM 713 N N . GLY A 1 91 ? -5.140 11.745 13.102 1.00 93.94 91 GLY A N 1
ATOM 714 C CA . GLY A 1 91 ? -6.293 12.482 13.629 1.00 93.94 91 GLY A CA 1
ATOM 715 C C . GLY A 1 91 ? -7.638 11.790 13.393 1.00 93.94 91 GLY A C 1
ATOM 716 O O . GLY A 1 91 ? -8.657 12.468 13.275 1.00 93.94 91 GLY A O 1
ATOM 717 N N . LEU A 1 92 ? -7.643 10.459 13.282 1.00 95.00 92 LEU A N 1
ATOM 718 C CA . LEU A 1 92 ? -8.866 9.666 13.189 1.00 95.00 92 LEU A CA 1
ATOM 719 C C . LEU A 1 92 ? -9.499 9.473 14.576 1.00 95.00 92 LEU A C 1
ATOM 721 O O . LEU A 1 92 ? -8.847 9.677 15.602 1.00 95.00 92 LEU A O 1
ATOM 725 N N . ALA A 1 93 ? -10.774 9.081 14.596 1.00 96.12 93 ALA A N 1
ATOM 726 C CA . ALA A 1 93 ? -11.424 8.620 15.819 1.00 96.12 93 ALA A CA 1
ATOM 727 C C . ALA A 1 93 ? -10.770 7.314 16.302 1.00 96.12 93 ALA A C 1
ATOM 729 O O . ALA A 1 93 ? -10.197 6.586 15.505 1.00 96.12 93 ALA A O 1
ATOM 730 N N . ASP A 1 94 ? -10.852 7.008 17.594 1.00 96.19 94 ASP A N 1
ATOM 731 C CA . ASP A 1 94 ? -10.307 5.757 18.129 1.00 96.19 94 ASP A CA 1
ATOM 732 C C . ASP A 1 94 ? -11.291 4.603 17.884 1.00 96.19 94 ASP A C 1
ATOM 734 O O . ASP A 1 94 ? -12.108 4.259 18.736 1.00 96.19 94 ASP A O 1
ATOM 738 N N . THR A 1 95 ? -11.309 4.111 16.644 1.00 97.06 95 THR A N 1
ATOM 739 C CA . THR A 1 95 ? -12.225 3.068 16.161 1.00 97.06 95 THR A CA 1
ATOM 740 C C . THR A 1 95 ? -11.522 2.156 15.158 1.00 97.06 95 THR A C 1
ATOM 742 O O . THR A 1 95 ? -10.364 2.380 14.806 1.00 97.06 95 THR A O 1
ATOM 745 N N . VAL A 1 96 ? -12.223 1.136 14.661 1.00 97.38 96 VAL A N 1
ATOM 746 C CA . VAL A 1 96 ? -11.741 0.323 13.540 1.00 97.38 96 VAL A CA 1
ATOM 747 C C . VAL A 1 96 ? -11.872 1.103 12.230 1.00 97.38 96 VAL A C 1
ATOM 749 O O . VAL A 1 96 ? -12.956 1.567 11.877 1.00 97.38 96 VAL A O 1
ATOM 752 N N . HIS A 1 97 ? -10.772 1.179 11.489 1.00 97.81 97 HIS A N 1
ATOM 753 C CA . HIS A 1 97 ? -10.655 1.822 10.189 1.00 97.81 97 HIS A CA 1
ATOM 754 C C . HIS A 1 97 ? -10.246 0.820 9.117 1.00 97.81 97 HIS A C 1
ATOM 756 O O . HIS A 1 97 ? -9.417 -0.065 9.340 1.00 97.81 97 HIS A O 1
ATOM 762 N N . SER A 1 98 ? -10.792 0.994 7.916 1.00 98.06 98 SER A N 1
ATOM 763 C CA . 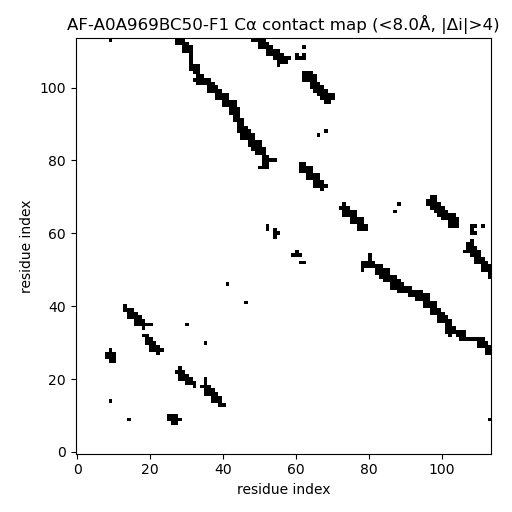SER A 1 98 ? -10.312 0.277 6.728 1.00 98.06 98 SER A CA 1
ATOM 764 C C . SER A 1 98 ? -9.236 1.092 6.021 1.00 98.06 98 SER A C 1
ATOM 766 O O . SER A 1 98 ? -9.360 2.312 5.916 1.00 98.06 98 SER A O 1
ATOM 768 N N . LEU A 1 99 ? -8.210 0.422 5.503 1.00 97.44 99 LEU A N 1
ATOM 769 C CA . LEU A 1 99 ? -7.134 1.033 4.731 1.00 97.44 99 LEU A CA 1
ATOM 770 C C . LEU A 1 99 ? -6.932 0.262 3.425 1.00 97.44 99 LEU A C 1
ATOM 772 O O . LEU A 1 99 ? -6.769 -0.957 3.435 1.00 97.44 99 LEU A O 1
ATOM 776 N N . GLU A 1 100 ? -6.899 0.979 2.305 1.00 98.06 100 GLU A N 1
ATOM 777 C CA . GLU A 1 100 ? -6.544 0.449 0.990 1.00 98.06 100 GLU A CA 1
ATOM 778 C C . GLU A 1 100 ? -5.463 1.319 0.340 1.00 98.06 100 GLU A C 1
ATOM 780 O O . GLU A 1 100 ? -5.594 2.540 0.226 1.00 98.06 100 GLU A O 1
ATOM 785 N N . LEU A 1 101 ? -4.400 0.663 -0.117 1.00 97.19 101 LEU A N 1
ATOM 786 C CA . LEU A 1 101 ? -3.359 1.236 -0.957 1.00 97.19 101 LEU A CA 1
ATOM 787 C C . LEU A 1 101 ? -3.499 0.691 -2.370 1.00 97.19 101 LEU A C 1
ATOM 789 O O . LEU A 1 101 ? -3.643 -0.517 -2.547 1.00 97.19 101 LEU A O 1
ATOM 793 N N . ILE A 1 102 ? -3.421 1.563 -3.374 1.00 97.88 102 ILE A N 1
ATOM 794 C CA . ILE A 1 102 ? -3.483 1.181 -4.791 1.00 97.88 102 ILE A CA 1
ATOM 795 C C . ILE A 1 102 ? -2.320 1.828 -5.531 1.00 97.88 102 ILE 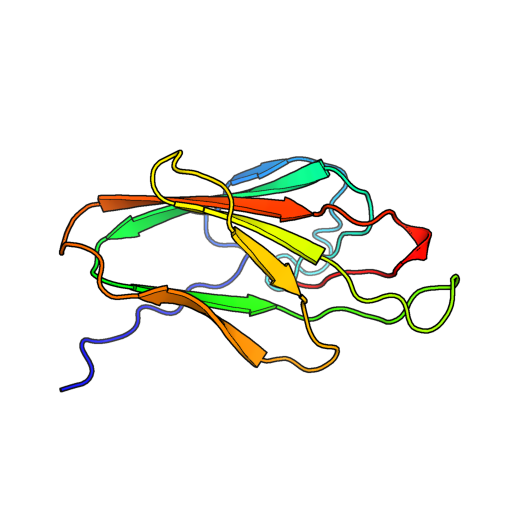A C 1
ATOM 797 O O . ILE A 1 102 ? -2.246 3.056 -5.577 1.00 97.88 102 ILE A O 1
ATOM 801 N N . LYS A 1 103 ? -1.438 1.032 -6.143 1.00 96.25 103 LYS A N 1
ATOM 802 C CA . LYS A 1 103 ? -0.363 1.559 -6.999 1.00 96.25 103 LYS A CA 1
ATOM 803 C C . LYS A 1 103 ? -0.959 2.183 -8.261 1.00 96.25 103 LYS A C 1
ATOM 805 O O . LYS A 1 103 ? -1.747 1.542 -8.954 1.00 96.25 103 LYS A O 1
ATOM 810 N N . LEU A 1 104 ? -0.585 3.423 -8.566 1.00 95.81 104 LEU A N 1
ATOM 811 C CA . LEU A 1 104 ? -1.094 4.174 -9.723 1.00 95.81 104 LEU A CA 1
ATOM 812 C C . LEU A 1 104 ? -0.164 4.104 -10.926 1.00 95.81 104 LEU A C 1
ATOM 814 O O . LEU A 1 104 ? -0.616 4.145 -12.062 1.00 95.81 104 LEU A O 1
ATOM 818 N N . THR A 1 105 ? 1.135 4.037 -10.669 1.00 93.94 105 THR A N 1
ATOM 819 C CA . THR A 1 105 ? 2.177 4.061 -11.693 1.00 93.94 105 THR A CA 1
ATOM 820 C C . THR A 1 105 ? 2.421 2.682 -12.289 1.00 93.94 105 THR A C 1
ATOM 822 O O . THR A 1 105 ? 2.254 1.665 -11.614 1.00 93.94 105 THR A O 1
ATOM 825 N N . GLU A 1 106 ? 2.847 2.653 -13.548 1.00 92.00 106 GLU A N 1
ATOM 826 C CA . GLU A 1 106 ? 3.103 1.431 -14.316 1.00 92.00 106 GLU A CA 1
ATOM 827 C C . GLU A 1 106 ? 4.405 0.721 -13.911 1.00 92.00 106 GLU A C 1
ATOM 829 O O . GLU A 1 106 ? 5.201 1.235 -13.119 1.00 92.00 106 GLU A O 1
ATOM 834 N N . CYS A 1 107 ? 4.629 -0.478 -14.458 1.00 90.88 107 CYS A N 1
ATOM 835 C CA . CYS A 1 107 ? 5.784 -1.319 -14.124 1.00 90.88 107 CYS A CA 1
ATOM 836 C C . CYS A 1 107 ? 7.136 -0.664 -14.427 1.00 90.88 107 CYS A C 1
ATOM 838 O O . CYS A 1 107 ? 8.057 -0.771 -13.620 1.00 90.88 107 CYS A O 1
ATOM 840 N N . LEU A 1 108 ? 7.240 0.080 -15.531 1.00 90.38 108 LEU A N 1
ATOM 841 C CA . LEU A 1 108 ? 8.485 0.735 -15.940 1.00 90.38 108 LEU A CA 1
ATOM 842 C C . LEU A 1 108 ? 8.855 1.954 -15.077 1.00 90.38 108 LEU A C 1
ATOM 844 O O . LEU A 1 108 ? 9.969 2.458 -15.196 1.00 90.38 108 LEU A O 1
ATOM 848 N N . THR A 1 109 ? 7.956 2.417 -14.197 1.00 90.19 109 THR A N 1
ATOM 849 C CA . THR A 1 109 ? 8.255 3.454 -13.190 1.00 90.19 109 THR A CA 1
ATOM 850 C C . THR A 1 109 ? 9.109 2.917 -12.043 1.00 90.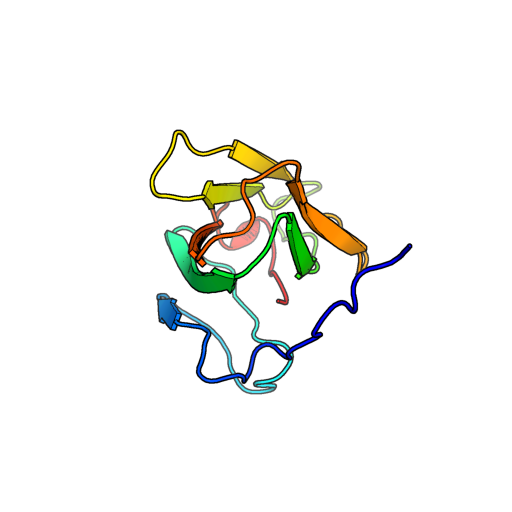19 109 THR A C 1
ATOM 852 O O . THR A 1 109 ? 9.794 3.676 -11.366 1.00 90.19 109 THR A O 1
ATOM 855 N N . GLY A 1 110 ? 9.128 1.597 -11.859 1.00 90.69 110 GLY A N 1
ATOM 856 C CA . GLY A 1 110 ? 9.983 0.919 -10.896 1.00 90.69 110 GLY A CA 1
ATOM 857 C C . GLY A 1 110 ? 9.200 0.095 -9.888 1.00 90.69 110 GLY A C 1
ATOM 858 O O . GLY A 1 110 ? 7.991 0.264 -9.691 1.00 90.69 110 GLY A O 1
ATOM 859 N N . ASN A 1 111 ? 9.925 -0.814 -9.247 1.00 92.44 111 ASN A N 1
ATOM 860 C CA . ASN A 1 111 ? 9.380 -1.715 -8.245 1.00 92.44 111 ASN A CA 1
ATOM 861 C C . ASN A 1 111 ? 9.069 -0.971 -6.943 1.00 92.44 111 ASN A C 1
ATOM 863 O O . ASN A 1 111 ? 9.641 0.076 -6.637 1.00 92.44 111 ASN A O 1
ATOM 867 N N . THR A 1 112 ? 8.172 -1.539 -6.152 1.00 93.56 112 THR A N 1
ATOM 868 C CA . THR A 1 112 ? 7.893 -1.129 -4.780 1.00 93.56 112 THR A CA 1
ATOM 869 C C . THR A 1 112 ? 8.032 -2.334 -3.860 1.00 93.56 112 THR A C 1
ATOM 871 O O . THR A 1 112 ? 7.550 -3.416 -4.188 1.00 93.56 112 THR A O 1
ATOM 874 N N . GLU A 1 113 ? 8.702 -2.121 -2.734 1.00 94.12 113 GLU A N 1
ATOM 875 C CA . GLU A 1 113 ? 8.789 -3.026 -1.590 1.00 94.12 113 GLU A CA 1
ATOM 876 C C . GLU A 1 113 ? 7.897 -2.485 -0.477 1.00 94.12 113 GLU A C 1
ATOM 878 O O . GLU A 1 113 ? 8.033 -1.316 -0.102 1.00 94.12 113 GLU A O 1
ATOM 883 N N . PHE A 1 114 ? 7.001 -3.328 0.029 1.00 91.56 114 PHE A N 1
ATOM 884 C CA . PHE A 1 114 ? 6.175 -3.054 1.207 1.00 91.56 114 PHE A CA 1
ATOM 885 C C . PHE A 1 114 ? 6.710 -3.835 2.404 1.00 91.56 114 PHE A C 1
ATOM 887 O O . PHE A 1 114 ? 6.986 -5.033 2.209 1.00 91.56 114 PHE A O 1
#

Sequence (114 aa):
MAIGSNYITADNAAFYYSGRIDFSNPKRPVFSYSGVRIRTQFEGTSASMVIRSYIGEIGNSDNYFYCIVDSRKPNRIKITTVDTLFSLATGLADTVHSLELIKLTECLTGNTEF

Solvent-accessible surface area (backbone atoms only — not comparable to full-atom values): 6317 Å² total; per-residue (Å²): 133,86,75,82,80,83,86,77,57,59,63,43,85,70,53,47,77,48,72,75,66,45,55,92,45,43,62,48,30,38,37,30,50,47,67,28,33,44,33,39,71,50,73,40,35,58,47,67,44,62,40,28,26,42,78,25,82,49,71,93,33,69,42,34,29,34,44,25,54,70,86,43,85,66,43,81,44,79,50,46,76,51,85,38,83,42,77,75,46,70,87,48,66,84,41,82,40,43,40,37,39,31,35,67,39,48,47,53,27,21,44,33,39,60

pLDDT: mean 90.57, std 11.94, range [33.66, 98.19]

Nearest PDB structures (foldseek):
  2wab-assembly1_A  TM=9.143E-01  e=5.900E-08  Acetivibrio thermocellus
  2wao-assembly1_A  TM=9.220E-01  e=8.114E-08  Acetivibrio thermocellus
  2waa-assembly1_A  TM=9.280E-01  e=5.206E-07  Cellvibrio japonicus
  2dck-assembly1_A  TM=6.866E-01  e=1.324E-02  Bacillus sp. 41M-1
  6kka-assembly2_B  TM=7.032E-01  e=9.450E-02  Bacillus sp. 41M-1